Protein AF-A0A814ZRX1-F1 (afdb_monomer_lite)

Organism: NCBI:txid433720

Sequence (116 aa):
MNINVNNNISTTIYNPIDLAKKLFQQFNSFSSRNKYHTMNSLIKRQLLNFGRYEIEVLFPINHDIIPTIYACDICLKHFHGSSIAFQRHKSKCLCTQPPGKLVFSSDDLAIFQIGE

InterPro domains:
  IPR002717 Histone acetyltransferase domain, MYST-type [PS51726] (32-116)
  IPR016181 Acyl-CoA N-acyltransferase [SSF55729] (47-114)

Secondary structure (DSSP, 8-state):
---------------HHHHHHHHHHHHHHHHTT-------------EEEETTEEEE-SS-SSSS--SEEEE-TTT--EEES-HHHHHHHHTT----S-SSEEEEEETTEEEEE---

Radius of gyration: 21.57 Å; chains: 1; bounding box: 74×34×45 Å

Structure (mmCIF, N/CA/C/O backbone):
data_AF-A0A814ZRX1-F1
#
_entry.id   AF-A0A814ZRX1-F1
#
loop_
_atom_site.group_PDB
_atom_site.id
_atom_site.type_symbol
_atom_site.label_atom_id
_atom_site.label_alt_id
_atom_site.label_comp_id
_atom_site.label_asym_id
_atom_site.label_entity_id
_atom_site.label_seq_id
_atom_site.pdbx_PDB_ins_code
_atom_site.Cartn_x
_atom_site.Cartn_y
_atom_site.Cartn_z
_atom_site.occupancy
_atom_site.B_iso_or_equiv
_atom_site.auth_seq_id
_atom_site.auth_comp_id
_atom_site.auth_asym_id
_atom_site.auth_atom_id
_atom_site.pdbx_PDB_model_num
ATOM 1 N N . MET A 1 1 ? -58.736 6.101 -5.536 1.00 35.47 1 MET A N 1
ATOM 2 C CA . MET A 1 1 ? -57.973 5.005 -6.170 1.00 35.47 1 MET A CA 1
ATOM 3 C C . MET A 1 1 ? -56.730 4.782 -5.333 1.00 35.47 1 MET A C 1
ATOM 5 O O . MET A 1 1 ? -55.837 5.615 -5.365 1.00 35.47 1 MET A O 1
ATOM 9 N N . ASN A 1 2 ? -56.725 3.727 -4.518 1.00 30.23 2 ASN A N 1
ATOM 10 C CA . ASN A 1 2 ? -55.583 3.375 -3.677 1.00 30.23 2 ASN A CA 1
ATOM 11 C C . ASN A 1 2 ? -54.651 2.483 -4.489 1.00 30.23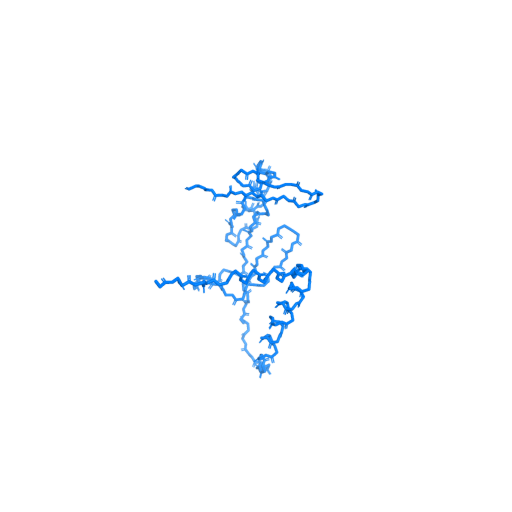 2 ASN A C 1
ATOM 13 O O . ASN A 1 2 ? -55.031 1.370 -4.850 1.00 30.23 2 ASN A O 1
ATOM 17 N N . ILE A 1 3 ? -53.454 2.978 -4.788 1.00 35.81 3 ILE A N 1
ATOM 18 C CA . ILE A 1 3 ? -52.399 2.174 -5.399 1.00 35.81 3 ILE A CA 1
ATOM 19 C C . ILE A 1 3 ? -51.576 1.587 -4.253 1.00 35.81 3 ILE A C 1
ATOM 21 O O . ILE A 1 3 ? -50.805 2.281 -3.597 1.00 35.81 3 ILE A O 1
ATOM 25 N N . ASN A 1 4 ? -51.811 0.305 -3.993 1.00 35.66 4 ASN A N 1
ATOM 26 C CA . ASN A 1 4 ? -51.006 -0.530 -3.117 1.00 35.66 4 ASN A CA 1
ATOM 27 C C . ASN A 1 4 ? -49.746 -0.960 -3.887 1.00 35.66 4 ASN A C 1
ATOM 29 O O . ASN A 1 4 ? -49.855 -1.734 -4.838 1.00 35.66 4 ASN A O 1
ATOM 33 N N . VAL A 1 5 ? -48.567 -0.462 -3.504 1.00 40.84 5 VAL A N 1
ATOM 34 C CA . VAL A 1 5 ? -47.285 -1.005 -3.978 1.00 40.84 5 VAL A CA 1
ATOM 35 C C . VAL A 1 5 ? -46.637 -1.738 -2.812 1.00 40.84 5 VAL A C 1
ATOM 37 O O . VAL A 1 5 ? -46.144 -1.137 -1.862 1.00 40.84 5 VAL A O 1
ATOM 40 N N . ASN A 1 6 ? -46.711 -3.063 -2.897 1.00 37.66 6 ASN A N 1
ATOM 41 C CA . ASN A 1 6 ? -46.208 -4.014 -1.921 1.00 37.66 6 ASN A CA 1
ATOM 42 C C . ASN A 1 6 ? -44.687 -3.898 -1.743 1.00 37.66 6 ASN A C 1
ATOM 44 O O . ASN A 1 6 ? -43.917 -4.006 -2.699 1.00 37.66 6 ASN A O 1
ATOM 48 N N . ASN A 1 7 ? -44.276 -3.777 -0.483 1.00 46.22 7 ASN A N 1
ATOM 49 C CA . ASN A 1 7 ? -42.915 -3.988 -0.011 1.00 46.22 7 ASN A CA 1
ATOM 50 C C . ASN A 1 7 ? -42.482 -5.440 -0.274 1.00 46.22 7 ASN A C 1
ATOM 52 O O . ASN A 1 7 ? -42.901 -6.339 0.448 1.00 46.22 7 ASN A O 1
ATOM 56 N N . ASN A 1 8 ? -41.600 -5.665 -1.249 1.00 35.44 8 ASN A N 1
ATOM 57 C CA . ASN A 1 8 ? -40.849 -6.918 -1.380 1.00 35.44 8 ASN A CA 1
ATOM 58 C C . ASN A 1 8 ? -39.362 -6.650 -1.133 1.00 35.44 8 ASN A C 1
ATOM 60 O O . ASN A 1 8 ? -38.545 -6.589 -2.051 1.00 35.44 8 ASN A O 1
ATOM 64 N N . ILE A 1 9 ? -39.021 -6.492 0.145 1.00 43.59 9 ILE A N 1
ATOM 65 C CA . ILE A 1 9 ? -37.645 -6.549 0.635 1.00 43.59 9 ILE A CA 1
ATOM 66 C C . ILE A 1 9 ? -37.186 -8.004 0.494 1.00 43.59 9 ILE A C 1
ATOM 68 O O . ILE A 1 9 ? -37.536 -8.858 1.302 1.00 43.59 9 ILE A O 1
ATOM 72 N N . SER A 1 10 ? -36.417 -8.298 -0.553 1.00 36.44 10 SER A N 1
ATOM 73 C CA . SER A 1 10 ? -35.684 -9.562 -0.670 1.00 36.44 10 SER A CA 1
ATOM 74 C C . SER A 1 10 ? -34.260 -9.338 -0.171 1.00 36.44 10 SER A C 1
ATOM 76 O O . SER A 1 10 ? -33.345 -9.091 -0.952 1.00 36.44 10 SER A O 1
ATOM 78 N N . THR A 1 11 ? -34.064 -9.379 1.147 1.00 38.81 11 THR A N 1
ATOM 79 C CA . THR A 1 11 ? -32.730 -9.445 1.758 1.00 38.81 11 THR A CA 1
ATOM 80 C C . THR A 1 11 ? -32.141 -10.827 1.498 1.00 38.81 11 THR A C 1
ATOM 82 O O . THR A 1 11 ? -32.238 -11.728 2.330 1.00 38.81 11 THR A O 1
ATOM 85 N N . THR A 1 12 ? -31.541 -11.031 0.328 1.00 47.06 12 THR A N 1
ATOM 86 C CA . THR A 1 12 ? -30.662 -12.182 0.117 1.00 47.06 12 THR A CA 1
ATOM 87 C C . THR A 1 12 ? -29.409 -11.975 0.959 1.00 47.06 12 THR A C 1
ATOM 89 O O . THR A 1 12 ? -28.522 -11.210 0.580 1.00 47.06 12 THR A O 1
ATOM 92 N N . ILE A 1 13 ? -29.360 -12.630 2.119 1.00 50.88 13 ILE A N 1
ATOM 93 C CA . ILE A 1 13 ? -28.171 -12.730 2.968 1.00 50.88 13 ILE A CA 1
ATOM 94 C C . ILE A 1 13 ? -27.159 -13.590 2.203 1.00 50.88 13 ILE A C 1
ATOM 96 O O . ILE A 1 13 ? -27.140 -14.813 2.319 1.00 50.88 13 ILE A O 1
ATOM 100 N N . TYR A 1 14 ? -26.366 -12.963 1.338 1.00 61.25 14 TYR A N 1
ATOM 101 C CA . TYR A 1 14 ? -25.246 -13.633 0.692 1.00 61.25 14 TYR A CA 1
ATOM 102 C C . TYR A 1 14 ? -24.091 -13.713 1.684 1.00 61.25 14 TYR A C 1
ATOM 104 O O . TYR A 1 14 ? -23.611 -12.689 2.166 1.00 61.25 14 TYR A O 1
ATOM 112 N N . ASN A 1 15 ? -23.629 -14.932 1.969 1.00 76.81 15 ASN A N 1
ATOM 113 C CA . ASN A 1 15 ? -22.380 -15.140 2.685 1.00 76.81 15 ASN A CA 1
ATOM 114 C C . ASN A 1 15 ? -21.239 -14.524 1.846 1.00 76.81 15 ASN A C 1
ATOM 116 O O . ASN A 1 15 ? -21.027 -14.953 0.704 1.00 76.81 15 ASN A O 1
ATOM 120 N N . PRO A 1 16 ? -20.510 -13.521 2.366 1.00 72.94 16 PRO A N 1
ATOM 121 C CA . PRO A 1 16 ? -19.501 -12.791 1.600 1.00 72.94 16 PRO A CA 1
ATOM 122 C C . PRO A 1 16 ? -18.376 -13.704 1.095 1.00 72.94 16 PRO A C 1
ATOM 124 O O . PRO A 1 16 ? -17.816 -13.452 0.029 1.00 72.94 16 PRO A O 1
ATOM 127 N N . ILE A 1 17 ? -18.101 -14.809 1.796 1.00 71.06 17 ILE A N 1
ATOM 128 C CA . ILE A 1 17 ? -17.114 -15.811 1.378 1.00 71.06 17 ILE A CA 1
ATOM 129 C C . ILE A 1 17 ? -17.582 -16.536 0.111 1.00 71.06 17 ILE A C 1
ATOM 131 O O . ILE A 1 17 ? -16.784 -16.787 -0.792 1.00 71.06 17 ILE A O 1
ATOM 135 N N . ASP A 1 18 ? -18.871 -16.852 0.009 1.00 73.19 18 ASP A N 1
ATOM 136 C CA . ASP A 1 18 ? -19.423 -17.588 -1.130 1.00 73.19 18 ASP A CA 1
ATOM 137 C C . ASP A 1 18 ? -19.567 -16.696 -2.364 1.00 73.19 18 ASP A C 1
ATOM 139 O O . ASP A 1 18 ? -19.290 -17.133 -3.484 1.00 73.19 18 ASP A O 1
ATOM 143 N N . LEU A 1 19 ? -19.895 -15.416 -2.164 1.00 77.88 19 LEU A N 1
ATOM 144 C CA . LEU A 1 19 ? -19.848 -14.425 -3.236 1.00 77.88 19 LEU A CA 1
ATOM 145 C C . LEU A 1 19 ? -18.410 -14.223 -3.734 1.00 77.88 19 LEU A C 1
ATOM 147 O O . LEU A 1 19 ? -18.179 -14.264 -4.941 1.00 77.88 19 LEU A O 1
ATOM 151 N N . ALA A 1 20 ? -17.438 -14.086 -2.827 1.00 69.94 20 ALA A N 1
ATOM 152 C CA . ALA A 1 20 ? -16.028 -13.956 -3.189 1.00 69.94 20 ALA A CA 1
ATOM 153 C C . ALA A 1 20 ? -15.520 -15.185 -3.960 1.00 69.94 20 ALA A C 1
ATOM 155 O O . ALA A 1 20 ? -14.886 -15.037 -5.005 1.00 69.94 20 ALA A O 1
ATOM 156 N N . LYS A 1 21 ? -15.864 -16.401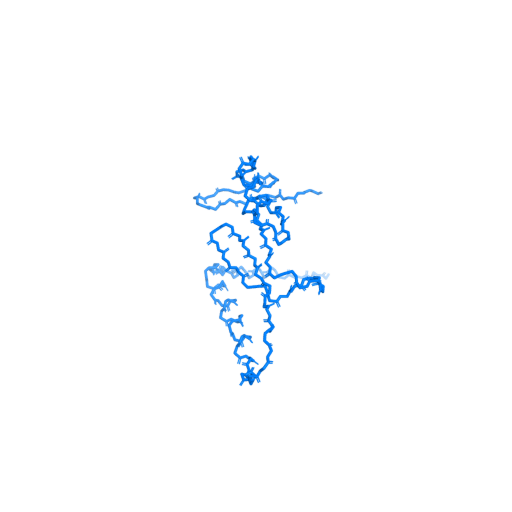 -3.514 1.00 71.69 21 LYS A N 1
ATOM 157 C CA . LYS A 1 21 ? -15.546 -17.647 -4.232 1.00 71.69 21 LYS A CA 1
ATOM 158 C C . LYS A 1 21 ? -16.166 -17.674 -5.628 1.00 71.69 21 LYS A C 1
ATOM 160 O O . LYS A 1 21 ? -15.485 -18.050 -6.580 1.00 71.69 21 LYS A O 1
ATOM 165 N N . LYS A 1 22 ? -17.425 -17.254 -5.770 1.00 77.19 22 LYS A N 1
ATOM 166 C CA . LYS A 1 2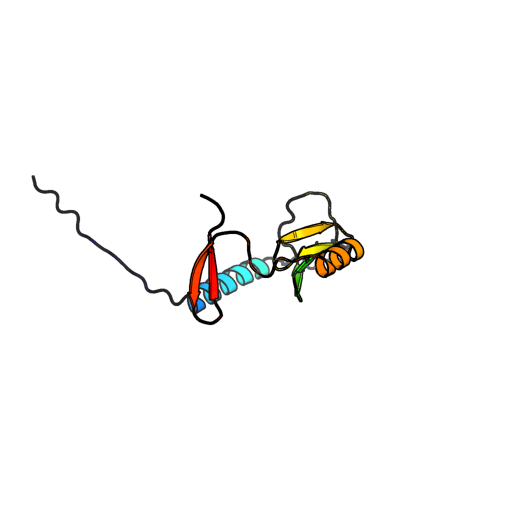2 ? -18.124 -17.218 -7.062 1.00 77.19 22 LYS A CA 1
ATOM 167 C C . LYS A 1 22 ? -17.495 -16.205 -8.019 1.00 77.19 22 LYS A C 1
ATOM 169 O O . LYS A 1 22 ? -17.250 -16.535 -9.176 1.00 77.19 22 LYS A O 1
ATOM 174 N N . LEU A 1 23 ? -17.175 -15.008 -7.528 1.00 75.25 23 LEU A N 1
ATOM 175 C CA . LEU A 1 23 ? -16.480 -13.976 -8.302 1.00 75.25 23 LEU A CA 1
ATOM 176 C C . LEU A 1 23 ? -15.078 -14.441 -8.721 1.00 75.25 23 LEU A C 1
ATOM 178 O O . LEU A 1 23 ? -14.690 -14.256 -9.872 1.00 75.25 23 LEU A O 1
ATOM 182 N N . PHE A 1 24 ? -14.351 -15.121 -7.831 1.00 72.94 24 PHE A N 1
ATOM 183 C CA . PHE A 1 24 ? -13.038 -15.694 -8.130 1.00 72.94 24 PHE A CA 1
ATOM 184 C C . PHE A 1 24 ? -13.110 -16.812 -9.185 1.00 72.94 24 PHE A C 1
ATOM 186 O O . PHE A 1 24 ? -12.317 -16.842 -10.126 1.00 72.94 24 PHE A O 1
ATOM 193 N N . GLN A 1 25 ? -14.095 -17.709 -9.088 1.00 70.69 25 GLN A N 1
ATOM 194 C CA . GLN A 1 25 ? -14.337 -18.748 -10.097 1.00 70.69 25 GLN A CA 1
ATOM 195 C C . GLN A 1 25 ? -14.714 -18.144 -11.456 1.00 70.69 25 GLN A C 1
ATOM 197 O O . GLN A 1 25 ? -14.216 -18.586 -12.493 1.00 70.69 25 GLN A O 1
ATOM 202 N N . GLN A 1 26 ? -15.540 -17.097 -11.454 1.00 67.50 26 GLN A N 1
ATOM 203 C CA . GLN A 1 26 ? -15.911 -16.373 -12.665 1.00 67.50 26 GLN A CA 1
ATOM 204 C C . GLN A 1 26 ? -14.693 -15.686 -13.302 1.00 67.50 26 GLN A C 1
ATOM 206 O O . GLN A 1 26 ? -14.514 -15.771 -14.517 1.00 67.50 26 GLN A O 1
ATOM 211 N N . PHE A 1 27 ? -13.805 -15.098 -12.500 1.00 57.50 27 PHE A N 1
ATOM 212 C CA . PHE A 1 27 ? -12.546 -14.527 -12.975 1.00 57.50 27 PHE A CA 1
ATOM 213 C C . PHE A 1 27 ? -11.626 -15.589 -13.615 1.00 57.50 27 PHE A C 1
ATOM 215 O O . PHE A 1 27 ? -11.137 -15.400 -14.729 1.00 57.50 27 PHE A O 1
ATOM 222 N N . ASN A 1 28 ? -11.475 -16.764 -12.993 1.00 57.22 28 ASN A N 1
ATOM 223 C CA . ASN A 1 28 ? -10.661 -17.857 -13.548 1.00 57.22 28 ASN A CA 1
ATOM 224 C C . ASN A 1 28 ? -11.230 -18.436 -14.853 1.00 57.22 28 ASN A C 1
ATOM 226 O O . ASN A 1 28 ? -10.465 -18.825 -15.736 1.00 57.22 28 ASN A O 1
ATOM 230 N N . SER A 1 29 ? -12.557 -18.431 -15.023 1.00 53.31 29 SER A N 1
ATOM 231 C CA . SER A 1 29 ? -13.193 -18.815 -16.292 1.00 53.31 29 SER A CA 1
ATOM 232 C C . SER A 1 29 ? -12.895 -17.835 -17.442 1.00 53.31 29 SER A C 1
ATOM 234 O O . SER A 1 29 ? -12.944 -18.220 -18.612 1.00 53.31 29 SER A O 1
ATOM 236 N N . PHE A 1 30 ? -12.512 -16.590 -17.127 1.00 50.06 30 PHE A N 1
ATOM 237 C CA . PHE A 1 30 ? -12.011 -15.620 -18.103 1.00 50.06 30 PHE A CA 1
ATOM 238 C C . PHE A 1 30 ? -10.563 -15.937 -18.517 1.00 50.06 30 PHE A C 1
ATOM 240 O O . PHE A 1 30 ? -10.236 -15.896 -19.704 1.00 50.06 30 PHE A O 1
ATOM 247 N N . SER A 1 31 ? -9.723 -16.366 -17.567 1.00 51.22 31 SER A N 1
ATOM 248 C CA . SER A 1 31 ? -8.346 -16.816 -17.836 1.00 51.22 31 SER A CA 1
ATOM 249 C C . SER A 1 31 ? -8.270 -18.080 -18.703 1.00 51.22 31 SER A C 1
ATOM 251 O O . SER A 1 31 ? -7.300 -18.263 -19.440 1.00 51.22 31 SER A O 1
ATOM 253 N N . SER A 1 32 ? -9.305 -18.929 -18.707 1.00 46.16 32 SER A N 1
ATOM 254 C CA . SER A 1 32 ? -9.371 -20.126 -19.566 1.00 46.16 32 SER A CA 1
ATOM 255 C C . SER A 1 32 ? -9.564 -19.833 -21.065 1.00 46.16 32 SER A C 1
ATOM 257 O O . SER A 1 32 ? -9.601 -20.768 -21.868 1.00 46.16 32 SER A O 1
ATOM 259 N N . ARG A 1 33 ? -9.662 -18.557 -21.475 1.00 46.00 33 ARG A N 1
ATOM 260 C CA . ARG A 1 33 ? -9.740 -18.147 -22.888 1.00 46.00 33 ARG A CA 1
ATOM 261 C C . ARG A 1 33 ? -8.396 -17.751 -23.518 1.00 46.00 33 ARG A C 1
ATOM 263 O O . ARG A 1 33 ? -8.382 -17.345 -24.675 1.00 46.00 33 ARG A O 1
ATOM 270 N N . ASN A 1 34 ? -7.267 -17.943 -22.833 1.00 46.84 34 ASN A N 1
ATOM 271 C CA . ASN A 1 34 ? -5.935 -17.753 -23.423 1.00 46.84 34 ASN A CA 1
ATOM 272 C C . ASN A 1 34 ? -5.403 -19.049 -24.063 1.00 46.84 34 ASN A C 1
ATOM 274 O O . ASN A 1 34 ? -4.475 -19.681 -23.566 1.00 46.84 34 ASN A O 1
ATOM 278 N N . LYS A 1 35 ? -5.990 -19.445 -25.201 1.00 43.28 35 LYS A N 1
ATOM 279 C CA . LYS A 1 35 ? -5.501 -20.542 -26.066 1.00 43.28 35 LYS A CA 1
ATOM 280 C C . LYS A 1 35 ? -4.457 -20.074 -27.099 1.00 43.28 35 LYS A C 1
ATOM 282 O O . LYS A 1 35 ? -4.478 -20.523 -28.239 1.00 43.28 35 LYS A O 1
ATOM 287 N N . TYR A 1 36 ? -3.528 -19.201 -26.711 1.00 43.47 36 TYR A N 1
ATOM 288 C CA . TYR A 1 36 ? -2.415 -18.784 -27.577 1.00 43.47 36 TYR A CA 1
ATOM 289 C C . TYR A 1 36 ? -1.083 -18.956 -26.854 1.00 43.47 36 TYR A C 1
ATOM 291 O O . TYR A 1 36 ? -0.423 -18.002 -26.458 1.00 43.47 36 TYR A O 1
ATOM 299 N N . HIS A 1 37 ? -0.702 -20.218 -26.673 1.00 50.94 37 HIS A N 1
ATOM 300 C CA . HIS A 1 37 ? 0.682 -20.597 -26.431 1.00 50.94 37 HIS A CA 1
ATOM 301 C C . HIS A 1 37 ? 1.316 -20.887 -27.800 1.00 50.94 37 HIS A C 1
ATOM 303 O O . HIS A 1 37 ? 1.333 -22.026 -28.258 1.00 50.94 37 HIS A O 1
ATOM 309 N N . THR A 1 38 ? 1.816 -19.849 -28.472 1.00 38.59 38 THR A N 1
ATOM 310 C CA . THR A 1 38 ? 2.709 -20.006 -29.629 1.00 38.59 38 THR A CA 1
ATOM 311 C C . THR A 1 38 ? 3.882 -19.052 -29.444 1.00 38.59 38 THR A C 1
ATOM 313 O O . THR A 1 38 ? 3.707 -17.852 -29.261 1.00 38.59 38 THR A O 1
ATOM 316 N N . MET A 1 39 ? 5.078 -19.626 -29.382 1.00 55.91 39 MET A N 1
ATOM 317 C CA . MET A 1 39 ? 6.338 -18.978 -29.022 1.00 55.91 39 MET A CA 1
ATOM 318 C C . MET A 1 39 ? 6.702 -17.836 -29.984 1.00 55.91 39 MET A C 1
ATOM 320 O O . MET A 1 39 ? 6.869 -18.099 -31.171 1.00 55.91 39 MET A O 1
ATOM 324 N N . ASN A 1 40 ? 6.854 -16.605 -29.473 1.00 41.06 40 ASN A N 1
ATOM 325 C CA . ASN A 1 40 ? 7.984 -15.685 -29.718 1.00 41.06 40 ASN A CA 1
ATOM 326 C C . ASN A 1 40 ? 7.695 -14.272 -29.163 1.00 41.06 40 ASN A C 1
ATOM 328 O O . ASN A 1 40 ? 6.662 -13.685 -29.458 1.00 41.06 40 ASN A O 1
ATOM 332 N N . SER A 1 41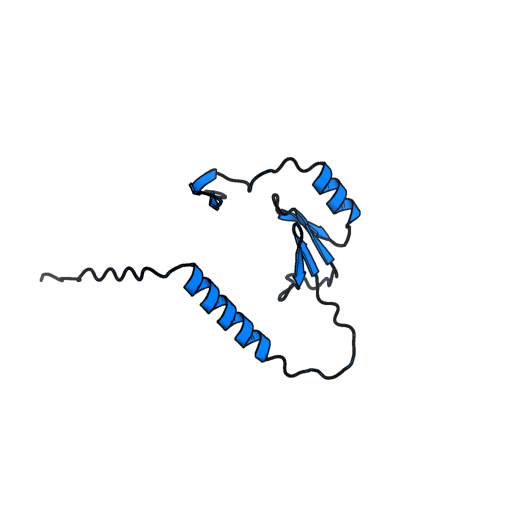 ? 8.676 -13.721 -28.431 1.00 48.12 41 SER A N 1
ATOM 333 C CA . SER A 1 41 ? 8.757 -12.361 -27.856 1.00 48.12 41 SER A CA 1
ATOM 334 C C . SER A 1 41 ? 8.078 -12.126 -26.495 1.00 48.12 41 SER A C 1
ATOM 336 O O . SER A 1 41 ? 6.923 -11.740 -26.409 1.00 48.12 41 SER A O 1
ATOM 338 N N . LEU A 1 42 ? 8.829 -12.356 -25.411 1.00 54.72 42 LEU A N 1
ATOM 339 C CA . LEU A 1 42 ? 9.126 -11.403 -24.320 1.00 54.72 42 LEU A CA 1
ATOM 340 C C . LEU A 1 42 ? 8.118 -10.266 -23.998 1.00 54.72 42 LEU A C 1
ATOM 342 O O . LEU A 1 42 ? 8.552 -9.152 -23.699 1.00 54.72 42 LEU A O 1
ATOM 346 N N . ILE A 1 43 ? 6.798 -10.484 -23.990 1.00 55.75 43 ILE A N 1
ATOM 347 C CA . ILE A 1 43 ? 5.872 -9.488 -23.424 1.00 55.75 43 ILE A CA 1
ATOM 348 C C . ILE A 1 43 ? 6.069 -9.509 -21.909 1.00 55.75 43 ILE A C 1
ATOM 350 O O . ILE A 1 43 ? 5.472 -10.307 -21.184 1.00 55.75 43 ILE A O 1
ATOM 354 N N . LYS A 1 44 ? 6.975 -8.655 -21.433 1.00 65.88 44 LYS A N 1
ATOM 355 C CA . LYS A 1 44 ? 7.233 -8.454 -20.013 1.00 65.88 44 LYS A CA 1
ATOM 356 C C . LYS A 1 44 ? 5.975 -7.850 -19.400 1.00 65.88 44 LYS A C 1
ATOM 358 O O . LYS A 1 44 ? 5.714 -6.659 -19.557 1.00 65.88 44 LYS A O 1
ATOM 363 N N . ARG A 1 45 ? 5.174 -8.693 -18.747 1.00 78.19 45 ARG A N 1
ATOM 364 C CA . ARG A 1 45 ? 3.990 -8.251 -18.009 1.00 78.19 45 ARG A CA 1
ATOM 365 C C . ARG A 1 45 ? 4.431 -7.311 -16.892 1.00 78.19 45 ARG A C 1
ATOM 367 O O . ARG A 1 45 ? 5.467 -7.537 -16.264 1.00 78.19 45 ARG A O 1
ATOM 374 N N . GLN A 1 46 ? 3.665 -6.248 -16.678 1.00 86.88 46 GLN A N 1
ATOM 375 C CA . GLN A 1 46 ? 3.932 -5.308 -15.600 1.00 86.88 46 GLN A CA 1
ATOM 376 C C . GLN A 1 46 ? 3.616 -5.973 -14.258 1.00 86.88 46 GLN A C 1
ATOM 378 O O . GLN A 1 46 ? 2.559 -6.582 -14.089 1.00 86.88 46 GLN A O 1
ATOM 383 N N . LEU A 1 47 ? 4.539 -5.848 -13.309 1.00 90.19 47 LEU A N 1
ATOM 384 C CA . LEU A 1 47 ? 4.400 -6.369 -11.954 1.00 90.19 47 LEU A CA 1
ATOM 385 C C . LEU A 1 47 ? 4.184 -5.221 -10.966 1.00 90.19 47 LEU A C 1
ATOM 387 O O . LEU A 1 47 ? 4.799 -4.160 -11.086 1.00 90.19 47 LEU A O 1
ATOM 391 N N . LEU A 1 48 ? 3.341 -5.446 -9.966 1.00 92.75 48 LEU A N 1
ATOM 392 C CA . LEU A 1 48 ? 3.130 -4.568 -8.825 1.00 92.75 48 LEU A CA 1
ATOM 393 C C . LEU A 1 48 ? 3.670 -5.246 -7.565 1.00 92.75 48 LEU A C 1
ATOM 395 O O . LEU A 1 48 ? 3.157 -6.276 -7.135 1.00 92.75 48 LEU A O 1
ATOM 399 N N . ASN A 1 49 ? 4.677 -4.645 -6.944 1.00 94.88 49 ASN A N 1
ATOM 400 C CA . ASN A 1 49 ? 5.138 -5.031 -5.620 1.00 94.88 49 ASN A CA 1
ATOM 401 C C . ASN A 1 49 ? 4.310 -4.288 -4.561 1.00 94.88 49 ASN A C 1
ATOM 403 O O . ASN A 1 49 ? 4.358 -3.055 -4.491 1.00 94.88 49 ASN A O 1
ATOM 407 N N . PHE A 1 50 ? 3.549 -5.034 -3.758 1.00 95.19 50 PHE A N 1
ATOM 408 C CA . PHE A 1 50 ? 2.629 -4.502 -2.753 1.00 95.19 50 PHE A CA 1
ATOM 409 C C . PHE A 1 50 ? 2.716 -5.314 -1.457 1.00 95.19 50 PHE A C 1
ATOM 411 O O . PHE A 1 50 ? 2.372 -6.498 -1.410 1.00 95.19 50 PHE A O 1
ATOM 418 N N . GLY A 1 51 ? 3.202 -4.683 -0.387 1.00 92.62 51 GLY A N 1
ATOM 419 C CA . GLY A 1 51 ? 3.452 -5.363 0.885 1.00 92.62 51 GLY A CA 1
ATOM 420 C C . GLY A 1 51 ? 4.472 -6.494 0.728 1.00 92.62 51 GLY A C 1
ATOM 421 O O . GLY A 1 51 ? 5.643 -6.234 0.439 1.00 92.62 51 GLY A O 1
ATOM 422 N N . ARG A 1 52 ? 4.018 -7.739 0.926 1.00 93.38 52 ARG A N 1
ATOM 423 C CA . ARG A 1 52 ? 4.796 -8.981 0.737 1.00 93.38 52 ARG A CA 1
ATOM 424 C C . ARG A 1 52 ? 4.537 -9.683 -0.600 1.00 93.38 52 ARG A C 1
ATOM 426 O O . ARG A 1 52 ? 5.060 -10.771 -0.820 1.00 93.38 52 ARG A O 1
ATOM 433 N N . TYR A 1 53 ? 3.689 -9.109 -1.446 1.00 95.62 53 TYR A N 1
ATOM 434 C CA . TYR A 1 53 ? 3.204 -9.746 -2.661 1.00 95.62 53 TYR A CA 1
ATOM 435 C C . TYR A 1 53 ? 3.791 -9.094 -3.907 1.00 95.62 53 TYR A C 1
ATOM 437 O O . TYR A 1 53 ? 4.020 -7.884 -3.955 1.00 95.62 53 TYR A O 1
ATOM 445 N N . GLU A 1 54 ? 3.980 -9.914 -4.932 1.00 93.12 54 GLU A N 1
ATOM 446 C CA . GLU A 1 54 ? 4.213 -9.485 -6.302 1.00 93.12 54 GLU A CA 1
ATOM 447 C C . GLU A 1 54 ? 2.993 -9.894 -7.129 1.00 93.12 54 GLU A C 1
ATOM 449 O O . GLU A 1 54 ? 2.593 -11.058 -7.128 1.00 93.12 54 GLU A O 1
ATOM 454 N N . ILE A 1 55 ? 2.350 -8.914 -7.757 1.00 92.56 55 ILE A N 1
ATOM 455 C CA . ILE A 1 55 ? 1.046 -9.060 -8.400 1.00 92.56 55 ILE A CA 1
ATOM 456 C C . ILE A 1 55 ? 1.201 -8.735 -9.881 1.00 92.56 55 ILE A C 1
ATOM 458 O O . ILE A 1 55 ? 1.710 -7.677 -10.242 1.00 92.56 55 ILE A O 1
ATOM 462 N N . GLU A 1 56 ? 0.740 -9.628 -10.749 1.00 91.00 56 GLU A N 1
ATOM 463 C CA . GLU A 1 56 ? 0.684 -9.368 -12.184 1.00 91.00 56 GLU A CA 1
ATOM 464 C C . GLU A 1 56 ? -0.444 -8.379 -12.515 1.00 91.00 56 GLU A C 1
ATOM 466 O O . GLU A 1 56 ? -1.601 -8.586 -12.140 1.00 91.00 56 GLU A O 1
ATOM 471 N N . VAL A 1 57 ? -0.118 -7.304 -13.236 1.00 87.06 57 VAL A N 1
ATOM 472 C CA . VAL A 1 57 ? -1.094 -6.298 -13.667 1.00 87.06 57 VAL A CA 1
ATOM 473 C C . VAL A 1 57 ? -1.743 -6.736 -14.978 1.00 87.06 57 VAL A C 1
ATOM 475 O O . VAL A 1 57 ? -1.089 -6.816 -16.015 1.00 87.06 57 VAL A O 1
ATOM 478 N N . LEU A 1 58 ? -3.053 -6.974 -14.932 1.00 85.06 58 LEU A N 1
ATOM 479 C CA . LEU A 1 58 ? -3.843 -7.416 -16.088 1.00 85.06 58 LEU A CA 1
ATOM 480 C C . LEU A 1 58 ? -4.118 -6.283 -17.085 1.00 85.06 58 LEU A C 1
ATOM 482 O O . LEU A 1 58 ? -4.121 -6.506 -18.291 1.00 85.06 58 LEU A O 1
ATOM 486 N N . PHE A 1 59 ? -4.358 -5.073 -16.570 1.00 81.94 59 PHE A N 1
ATOM 487 C CA . PHE A 1 59 ? -4.769 -3.904 -17.348 1.00 81.94 59 PHE A CA 1
ATOM 488 C C . PHE A 1 59 ? -3.947 -2.674 -16.931 1.00 81.94 59 PHE A C 1
ATOM 490 O O . PHE A 1 59 ? -4.392 -1.894 -16.087 1.00 81.94 59 PHE A O 1
ATOM 497 N N . PRO A 1 60 ? -2.719 -2.510 -17.454 1.00 78.12 60 PRO A N 1
ATOM 498 C CA . PRO A 1 60 ? -1.918 -1.320 -17.186 1.00 78.12 60 PRO A CA 1
ATOM 499 C C . PRO A 1 60 ? -2.606 -0.071 -17.762 1.00 78.12 60 PRO A C 1
ATOM 501 O O . PRO A 1 60 ? -3.051 -0.076 -18.906 1.00 78.12 60 PRO A O 1
ATOM 504 N N . ILE A 1 61 ? -2.703 0.998 -16.962 1.00 70.62 61 ILE A N 1
ATOM 505 C CA . ILE A 1 61 ? -3.427 2.234 -17.330 1.00 70.62 61 ILE A CA 1
ATOM 506 C C . ILE A 1 61 ? -2.656 3.072 -18.364 1.00 70.62 61 ILE A C 1
ATOM 508 O O . ILE A 1 61 ? -3.267 3.695 -19.224 1.00 70.62 61 ILE A O 1
ATOM 512 N N . ASN A 1 62 ? -1.321 3.078 -18.300 1.00 67.06 62 ASN A N 1
ATOM 513 C CA . ASN A 1 62 ? -0.465 3.873 -19.184 1.00 67.06 62 ASN A CA 1
ATOM 514 C C . ASN A 1 62 ? 0.297 2.974 -20.169 1.00 67.06 62 ASN A C 1
ATOM 516 O O . ASN A 1 62 ? 0.675 1.852 -19.831 1.00 67.06 62 ASN A O 1
ATOM 520 N N . HIS A 1 63 ? 0.562 3.495 -21.371 1.00 57.66 63 HIS A N 1
ATOM 521 C CA . HIS A 1 63 ? 1.299 2.794 -22.433 1.00 57.66 63 HIS A CA 1
ATOM 522 C C . HIS A 1 63 ? 2.804 2.649 -22.153 1.00 57.66 63 HIS A C 1
ATOM 524 O O . HIS A 1 63 ? 3.481 1.870 -22.821 1.00 57.66 63 HIS A O 1
ATOM 530 N N . ASP A 1 64 ? 3.325 3.363 -21.153 1.00 62.22 64 ASP A N 1
ATOM 531 C CA . ASP A 1 64 ? 4.697 3.203 -20.687 1.00 62.22 64 ASP A CA 1
ATOM 532 C C . ASP A 1 64 ? 4.806 1.892 -19.905 1.00 62.22 64 ASP A C 1
ATOM 534 O O . ASP A 1 64 ? 4.426 1.803 -18.732 1.00 62.22 64 ASP A O 1
ATOM 538 N N . ILE A 1 65 ? 5.321 0.852 -20.566 1.00 66.81 65 ILE A N 1
ATOM 539 C CA . ILE A 1 65 ? 5.525 -0.482 -19.988 1.00 66.81 65 ILE A CA 1
ATOM 540 C C . ILE A 1 65 ? 6.702 -0.420 -19.006 1.00 66.81 65 ILE A C 1
ATOM 542 O O . ILE A 1 65 ? 7.799 -0.920 -19.252 1.00 66.81 65 ILE A O 1
ATOM 546 N N . ILE A 1 66 ? 6.487 0.233 -17.867 1.00 73.25 66 ILE A N 1
ATOM 547 C CA . ILE A 1 66 ? 7.393 0.171 -16.728 1.00 73.25 66 ILE A CA 1
ATOM 548 C C . ILE A 1 66 ? 7.258 -1.241 -16.168 1.00 73.25 66 ILE A C 1
ATOM 550 O O . ILE A 1 66 ? 6.170 -1.601 -15.718 1.00 73.25 66 ILE A O 1
ATOM 554 N N . PRO A 1 67 ? 8.320 -2.058 -16.168 1.00 80.25 67 PRO A N 1
ATOM 555 C CA . PRO A 1 67 ? 8.147 -3.475 -15.886 1.00 80.25 67 PRO A CA 1
ATOM 556 C C . PRO A 1 67 ? 7.709 -3.786 -14.458 1.00 80.25 67 PRO A C 1
ATOM 558 O O . PRO A 1 67 ? 7.069 -4.805 -14.221 1.00 80.25 67 PRO A O 1
ATOM 561 N N . THR A 1 68 ? 8.071 -2.922 -13.508 1.00 87.94 68 THR A N 1
ATOM 562 C CA . THR A 1 68 ? 7.759 -3.112 -12.093 1.00 87.94 68 THR A CA 1
ATOM 563 C C . THR A 1 68 ? 7.400 -1.782 -11.447 1.00 87.94 68 THR A C 1
ATOM 565 O O . THR A 1 68 ? 8.166 -0.813 -11.507 1.00 87.94 68 THR A O 1
ATOM 568 N N . ILE A 1 69 ? 6.239 -1.752 -10.807 1.00 92.56 69 ILE A N 1
ATOM 569 C CA . ILE A 1 69 ? 5.766 -0.667 -9.955 1.00 92.56 69 ILE A CA 1
ATOM 570 C C . ILE A 1 69 ? 5.860 -1.154 -8.512 1.00 92.56 69 ILE A C 1
ATOM 572 O O . ILE A 1 69 ? 5.516 -2.291 -8.211 1.00 92.56 69 ILE A O 1
ATOM 576 N N . TYR A 1 70 ? 6.319 -0.295 -7.613 1.00 95.19 70 TYR A N 1
ATOM 577 C CA . TYR A 1 70 ? 6.296 -0.554 -6.178 1.00 95.19 70 TYR A CA 1
ATOM 578 C C . TYR A 1 70 ? 5.260 0.355 -5.539 1.00 95.19 70 TYR A C 1
ATOM 580 O O . TYR A 1 70 ? 5.247 1.546 -5.842 1.00 95.19 70 TYR A O 1
ATOM 588 N N . ALA A 1 71 ? 4.426 -0.165 -4.648 1.00 96.06 71 ALA A N 1
ATOM 589 C CA . ALA A 1 71 ? 3.467 0.637 -3.901 1.00 96.06 71 ALA A CA 1
ATOM 590 C C . ALA A 1 71 ? 3.527 0.312 -2.408 1.00 96.06 71 ALA A C 1
ATOM 592 O O . ALA A 1 71 ? 3.705 -0.838 -1.999 1.00 96.06 71 ALA A O 1
ATOM 593 N N . CYS A 1 72 ? 3.411 1.352 -1.581 1.00 96.69 72 CYS A N 1
ATOM 594 C CA . CYS A 1 72 ? 3.270 1.179 -0.139 1.00 96.69 72 CYS A CA 1
ATOM 595 C C . CYS A 1 72 ? 1.917 0.534 0.163 1.00 96.69 72 CYS A C 1
ATOM 597 O O . CYS A 1 72 ? 0.894 0.985 -0.341 1.00 96.69 72 CYS A O 1
ATOM 599 N N . ASP A 1 73 ? 1.923 -0.489 1.009 1.00 94.75 73 ASP A N 1
ATOM 600 C CA . ASP A 1 73 ? 0.747 -1.251 1.428 1.00 94.75 73 ASP A CA 1
ATOM 601 C C . ASP A 1 73 ? -0.218 -0.478 2.329 1.00 94.75 73 ASP A C 1
ATOM 603 O O . ASP A 1 73 ? -1.354 -0.906 2.511 1.00 94.75 73 ASP A O 1
ATOM 607 N N . ILE A 1 74 ? 0.210 0.676 2.847 1.00 92.88 74 ILE A N 1
ATOM 608 C CA . ILE A 1 74 ? -0.598 1.504 3.743 1.00 92.88 74 ILE A CA 1
ATOM 609 C C . ILE A 1 74 ? -0.987 2.820 3.070 1.00 92.88 74 ILE A C 1
ATOM 611 O O . ILE A 1 74 ? -2.167 3.116 2.915 1.00 92.88 74 ILE A O 1
ATOM 615 N N . CYS A 1 75 ? -0.010 3.621 2.631 1.00 94.81 75 CYS A N 1
ATOM 616 C CA . CYS A 1 75 ? -0.302 4.941 2.061 1.00 94.81 75 CYS A CA 1
ATOM 617 C C . CYS A 1 75 ? -0.575 4.930 0.547 1.00 94.81 75 CYS A C 1
ATOM 619 O O . CYS A 1 75 ? -0.852 5.983 -0.023 1.00 94.81 75 CYS A O 1
ATOM 621 N N . LEU A 1 76 ? -0.436 3.774 -0.115 1.00 94.25 76 LEU A N 1
ATOM 622 C CA . LEU A 1 76 ? -0.631 3.575 -1.560 1.00 94.25 76 LEU A CA 1
ATOM 623 C C . LEU A 1 76 ? 0.257 4.434 -2.480 1.00 94.25 76 LEU A C 1
ATOM 625 O O . LEU A 1 76 ? 0.097 4.401 -3.700 1.00 94.25 76 LEU A O 1
ATOM 629 N N . LYS A 1 77 ? 1.246 5.162 -1.940 1.00 94.94 77 LYS A N 1
ATOM 630 C CA . LYS A 1 77 ? 2.220 5.897 -2.754 1.00 94.94 77 LYS A CA 1
ATOM 631 C C . LYS A 1 77 ? 2.998 4.926 -3.643 1.00 94.94 77 LYS A C 1
ATOM 633 O O . LYS A 1 77 ? 3.589 3.968 -3.138 1.00 94.94 77 LYS A O 1
ATOM 638 N N . HIS A 1 78 ? 3.023 5.207 -4.944 1.00 94.00 78 HIS A N 1
ATOM 639 C CA . HIS A 1 78 ? 3.667 4.368 -5.949 1.00 94.00 78 HIS A CA 1
ATOM 640 C C . HIS A 1 78 ? 5.019 4.925 -6.418 1.00 94.00 78 HIS A C 1
ATOM 642 O O . HIS A 1 78 ? 5.281 6.129 -6.390 1.00 94.00 78 HIS A O 1
ATOM 648 N N . PHE A 1 79 ? 5.882 4.019 -6.871 1.00 93.75 79 PHE A N 1
ATOM 649 C CA . PHE A 1 79 ? 7.226 4.285 -7.368 1.00 93.75 79 PHE A CA 1
ATOM 650 C C . PHE A 1 79 ? 7.457 3.458 -8.630 1.00 93.75 79 PHE A C 1
ATOM 652 O O . PHE A 1 79 ? 7.319 2.235 -8.630 1.00 93.75 79 PHE A O 1
ATOM 659 N N . HIS A 1 80 ? 7.837 4.128 -9.710 1.00 90.69 80 HIS A N 1
ATOM 660 C CA . HIS A 1 80 ? 8.058 3.500 -11.006 1.00 90.69 80 HIS A CA 1
ATOM 661 C C . HIS A 1 80 ? 9.519 3.062 -11.139 1.00 90.69 80 HIS A C 1
ATOM 663 O O . HIS A 1 80 ? 10.418 3.899 -11.103 1.00 90.69 80 HIS A O 1
AT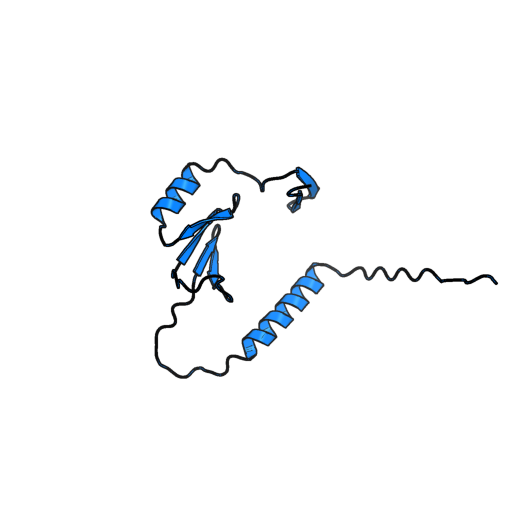OM 669 N N . GLY A 1 81 ? 9.774 1.753 -11.242 1.00 83.00 81 GLY A N 1
ATOM 670 C CA . GLY A 1 81 ? 11.100 1.192 -11.542 1.00 83.00 81 GLY A CA 1
ATOM 671 C C . GLY A 1 81 ? 12.204 1.387 -10.488 1.00 83.00 81 GLY A C 1
ATOM 672 O O . GLY A 1 81 ? 13.289 0.839 -10.656 1.00 83.00 81 GLY A O 1
ATOM 673 N N . SER A 1 82 ? 11.963 2.121 -9.395 1.00 91.12 82 SER A N 1
ATOM 674 C CA . SER A 1 82 ? 12.974 2.416 -8.369 1.0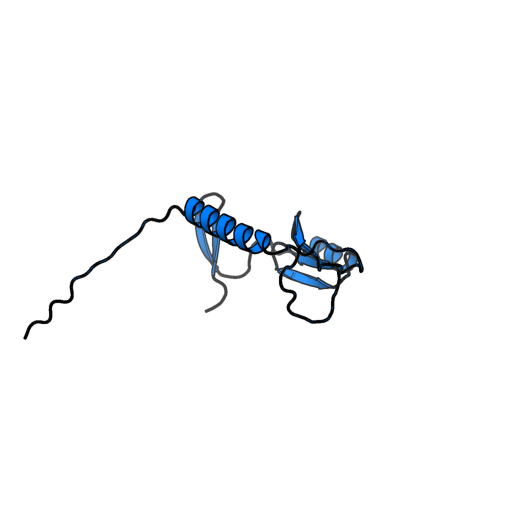0 91.12 82 SER A CA 1
ATOM 675 C C . SER A 1 82 ? 12.673 1.729 -7.037 1.00 91.12 82 SER A C 1
ATOM 677 O O . SER A 1 82 ? 11.958 2.263 -6.184 1.00 91.12 82 SER A O 1
ATOM 679 N N . SER A 1 83 ? 13.291 0.564 -6.823 1.00 93.19 83 SER A N 1
ATOM 680 C CA . SER A 1 83 ? 13.246 -0.135 -5.533 1.00 93.19 83 SER A CA 1
ATOM 681 C C . SER A 1 83 ? 13.877 0.701 -4.413 1.00 93.19 83 SER A C 1
ATOM 683 O O . SER A 1 83 ? 13.347 0.752 -3.309 1.00 93.19 83 SER A O 1
ATOM 685 N N . ILE A 1 84 ? 14.961 1.432 -4.694 1.00 96.19 84 ILE A N 1
ATOM 686 C CA . ILE A 1 84 ? 15.658 2.278 -3.710 1.00 96.19 84 ILE A CA 1
ATOM 687 C C . ILE A 1 84 ? 14.749 3.404 -3.203 1.00 96.19 84 ILE A C 1
ATOM 689 O O . ILE A 1 84 ? 14.691 3.654 -1.997 1.00 96.19 84 ILE A O 1
ATOM 693 N N . ALA A 1 85 ? 14.028 4.088 -4.099 1.00 96.38 85 ALA A N 1
ATOM 694 C CA . ALA A 1 85 ? 13.091 5.139 -3.703 1.00 96.38 85 ALA A CA 1
ATOM 695 C C . ALA A 1 85 ? 11.950 4.575 -2.844 1.00 96.38 85 ALA A C 1
ATOM 697 O O . ALA A 1 85 ? 11.598 5.170 -1.824 1.00 96.38 85 ALA A O 1
ATOM 698 N N . PHE A 1 86 ? 11.440 3.396 -3.208 1.00 96.94 86 PHE A N 1
ATOM 699 C CA . PHE A 1 86 ? 10.430 2.692 -2.428 1.00 96.94 86 PHE A CA 1
ATOM 700 C C . PHE A 1 86 ? 10.926 2.297 -1.030 1.00 96.94 86 PHE A C 1
ATOM 702 O O . PHE A 1 86 ? 10.237 2.554 -0.046 1.00 96.94 86 PHE A O 1
ATOM 709 N N . GLN A 1 87 ? 12.140 1.750 -0.907 1.00 96.19 87 GLN A N 1
ATOM 710 C CA . GLN A 1 87 ? 12.714 1.392 0.397 1.00 96.19 87 GLN A CA 1
ATOM 711 C C . GLN A 1 87 ? 12.918 2.621 1.293 1.00 96.19 87 GLN A C 1
ATOM 713 O O . GLN A 1 87 ? 12.592 2.591 2.478 1.00 96.19 87 GLN A O 1
ATOM 718 N N . ARG A 1 88 ? 13.379 3.744 0.723 1.00 97.38 88 ARG A N 1
ATOM 719 C CA . ARG A 1 88 ? 13.482 5.025 1.449 1.00 97.38 88 ARG A CA 1
ATOM 720 C C . ARG A 1 88 ? 12.130 5.560 1.902 1.00 97.38 88 ARG A C 1
ATOM 722 O O . ARG A 1 88 ? 12.053 6.245 2.916 1.00 97.38 88 ARG A O 1
ATOM 729 N N . HIS A 1 89 ? 11.080 5.306 1.129 1.00 97.31 89 HIS A N 1
ATOM 730 C CA . HIS A 1 89 ? 9.734 5.648 1.544 1.00 97.31 89 HIS A CA 1
ATOM 731 C C . HIS A 1 89 ? 9.269 4.744 2.683 1.00 97.31 89 HIS A C 1
ATOM 733 O O . HIS A 1 89 ? 8.836 5.274 3.699 1.00 97.31 89 HIS A O 1
ATOM 739 N N . LYS A 1 90 ? 9.434 3.419 2.568 1.00 95.38 90 LYS A N 1
ATOM 740 C CA . LYS A 1 90 ? 9.096 2.469 3.638 1.00 95.38 90 LYS A CA 1
ATOM 741 C C . LYS A 1 90 ? 9.776 2.817 4.965 1.00 95.38 90 LYS A C 1
ATOM 743 O O . LYS A 1 90 ? 9.120 2.764 5.994 1.00 95.38 90 LYS A O 1
ATOM 748 N N . SER A 1 91 ? 11.039 3.250 4.949 1.00 96.50 91 SER A N 1
ATOM 749 C CA . SER A 1 91 ? 11.752 3.620 6.183 1.00 96.50 91 SER A CA 1
ATOM 750 C C . SER A 1 91 ? 11.300 4.936 6.827 1.00 96.50 91 SER A C 1
ATOM 752 O O . SER A 1 91 ? 11.639 5.189 7.979 1.00 96.50 91 SER A O 1
ATOM 754 N N . LYS A 1 92 ? 10.566 5.787 6.102 1.00 97.31 92 LYS A N 1
ATOM 755 C CA . LYS A 1 92 ? 10.107 7.105 6.578 1.00 97.31 92 LYS A CA 1
ATOM 756 C C . LYS A 1 92 ? 8.588 7.231 6.651 1.00 97.31 92 LYS A C 1
ATOM 758 O O . LYS A 1 92 ? 8.089 8.241 7.138 1.00 97.31 92 LYS A O 1
ATOM 763 N N . CYS A 1 93 ? 7.849 6.275 6.096 1.00 96.88 93 CYS A N 1
ATOM 764 C CA . CYS A 1 93 ? 6.399 6.315 6.064 1.00 96.88 93 CYS A CA 1
ATOM 765 C C . CYS A 1 93 ? 5.870 6.102 7.481 1.00 96.88 93 CYS A C 1
ATOM 767 O O . CYS A 1 93 ? 6.121 5.072 8.094 1.00 96.88 93 CYS A O 1
ATOM 769 N N . LEU A 1 94 ? 5.144 7.095 7.987 1.00 96.12 94 LEU A N 1
ATOM 770 C CA . LEU A 1 94 ? 4.520 7.055 9.310 1.00 96.12 94 LEU A CA 1
ATOM 771 C C . LEU A 1 94 ? 3.066 6.565 9.252 1.00 96.12 94 LEU A C 1
ATOM 773 O O . LEU A 1 94 ? 2.393 6.513 10.275 1.00 96.12 94 LEU A O 1
ATOM 777 N N . CYS A 1 95 ? 2.555 6.247 8.059 1.00 95.69 95 CYS A N 1
ATOM 778 C CA . CYS A 1 95 ? 1.196 5.752 7.900 1.00 95.69 95 CYS A CA 1
ATOM 779 C C . CYS A 1 95 ? 1.111 4.336 8.472 1.00 95.69 95 CYS A C 1
ATOM 781 O O . CYS A 1 95 ? 1.818 3.444 8.015 1.00 95.69 95 CYS A O 1
ATOM 783 N N . THR A 1 96 ? 0.219 4.136 9.437 1.00 94.19 96 THR A N 1
ATOM 784 C CA . THR A 1 96 ? -0.078 2.828 10.049 1.00 94.19 96 THR A CA 1
ATOM 785 C C . THR A 1 96 ? -1.460 2.302 9.675 1.00 94.19 96 THR A C 1
ATOM 787 O O . THR A 1 96 ? -1.762 1.136 9.899 1.00 94.19 96 THR A O 1
ATOM 790 N N . GLN A 1 97 ? -2.292 3.159 9.087 1.00 93.75 97 GLN A N 1
ATOM 791 C CA . GLN A 1 97 ? -3.650 2.865 8.659 1.00 93.75 97 GLN A CA 1
ATOM 792 C C . GLN A 1 97 ? -3.972 3.646 7.377 1.00 93.75 97 GLN A C 1
ATOM 794 O O . GLN A 1 97 ? -3.288 4.638 7.082 1.00 93.75 97 GLN A O 1
ATOM 799 N N . PRO A 1 98 ? -4.998 3.229 6.617 1.00 94.38 98 PRO A N 1
ATOM 800 C CA . PRO A 1 98 ? -5.529 4.026 5.523 1.00 94.38 98 PRO A CA 1
ATOM 801 C C . PRO A 1 98 ? -5.888 5.450 5.983 1.00 94.38 98 PRO A C 1
ATOM 803 O O . PRO A 1 98 ? -6.218 5.659 7.154 1.00 94.38 98 PRO A O 1
ATOM 806 N N . PRO A 1 99 ? -5.836 6.446 5.082 1.00 91.88 99 PRO A N 1
ATOM 807 C CA . PRO A 1 99 ? -6.355 7.775 5.387 1.00 91.88 99 PRO A CA 1
ATOM 808 C C . PRO A 1 99 ? -7.858 7.719 5.718 1.00 91.88 99 PRO A C 1
ATOM 810 O O . PRO A 1 99 ? -8.505 6.694 5.543 1.00 91.88 99 PRO A O 1
ATOM 813 N N . GLY A 1 100 ? -8.433 8.832 6.172 1.00 92.69 100 GLY A N 1
ATOM 814 C CA . GLY A 1 100 ? -9.878 8.947 6.384 1.00 92.69 100 GLY A CA 1
ATOM 815 C C . GLY A 1 100 ? -10.368 8.538 7.774 1.00 92.69 100 GLY A C 1
ATOM 816 O O . GLY A 1 100 ? -9.591 8.336 8.710 1.00 92.69 100 GLY A O 1
ATOM 817 N N . LYS A 1 101 ? -11.693 8.491 7.923 1.00 95.00 101 LYS A N 1
ATOM 818 C CA . LYS A 1 101 ? -12.366 8.245 9.203 1.00 95.00 101 LYS A CA 1
ATOM 819 C C . LYS A 1 101 ? -12.678 6.761 9.354 1.00 95.00 101 LYS A C 1
ATOM 821 O O . LYS A 1 101 ? -13.339 6.187 8.495 1.00 95.00 101 LYS A O 1
ATOM 826 N N . LEU A 1 102 ? -12.262 6.155 10.463 1.00 95.56 102 LEU A N 1
ATOM 827 C CA . LEU A 1 102 ? -12.702 4.811 10.838 1.00 95.56 102 LEU A CA 1
ATOM 828 C C . LEU A 1 102 ? -14.214 4.837 11.110 1.00 95.56 102 LEU A C 1
ATOM 830 O O . LEU A 1 102 ? -14.666 5.529 12.024 1.00 95.56 102 LEU A O 1
ATOM 834 N N . VAL A 1 103 ? -14.989 4.108 10.308 1.00 97.38 103 VAL A N 1
ATOM 835 C CA . VAL A 1 103 ? -16.459 4.037 10.424 1.00 97.38 103 VAL A CA 1
ATOM 836 C C . VAL A 1 103 ? -16.948 2.691 10.949 1.00 97.38 103 VAL A C 1
ATOM 838 O O . VAL A 1 103 ? -18.069 2.596 11.440 1.00 97.38 103 VAL A O 1
ATOM 841 N N . PHE A 1 104 ? -16.109 1.658 10.878 1.00 97.62 104 PHE A N 1
ATOM 842 C CA . PHE A 1 104 ? -16.413 0.329 11.395 1.00 97.62 104 PHE A CA 1
ATOM 843 C C . PHE A 1 104 ? -15.124 -0.402 11.772 1.00 97.62 104 PHE A C 1
ATOM 845 O O . PHE A 1 104 ? -14.138 -0.324 11.039 1.00 97.62 104 PHE A O 1
ATOM 852 N N . SER A 1 105 ? -15.152 -1.125 12.891 1.00 97.12 105 SER A N 1
ATOM 853 C CA . SER A 1 105 ? -14.075 -2.012 13.330 1.00 97.12 105 SER A CA 1
ATOM 854 C C . SER A 1 105 ? -14.666 -3.236 14.029 1.00 97.12 105 SER A C 1
ATOM 856 O O . SER A 1 105 ? -15.469 -3.078 14.951 1.00 97.12 105 SER A O 1
ATOM 858 N N . SER A 1 106 ? -14.284 -4.433 13.586 1.00 97.44 106 SER A N 1
ATOM 859 C CA . SER A 1 106 ? -14.610 -5.713 14.225 1.00 97.44 106 SER A CA 1
ATOM 860 C C . SER A 1 106 ? -13.483 -6.701 13.965 1.00 97.44 106 SER A C 1
ATOM 862 O O . SER A 1 106 ? -13.139 -6.934 12.807 1.00 97.44 106 SER A O 1
ATOM 864 N N . ASP A 1 107 ? -12.950 -7.303 15.027 1.00 96.31 107 ASP A N 1
ATOM 865 C CA . ASP A 1 107 ? -11.844 -8.264 14.964 1.00 96.31 107 ASP A CA 1
ATOM 866 C C . ASP A 1 107 ? -10.668 -7.724 14.122 1.00 96.31 107 ASP A C 1
ATOM 868 O O . ASP A 1 107 ? -10.084 -6.696 14.465 1.00 96.31 107 ASP A O 1
ATOM 872 N N . ASP A 1 108 ? -10.368 -8.375 12.994 1.00 95.12 108 ASP A N 1
ATOM 873 C CA . ASP A 1 108 ? -9.286 -8.023 12.067 1.00 95.12 108 ASP A CA 1
ATOM 874 C C . ASP A 1 108 ? -9.756 -7.160 10.874 1.00 95.12 108 ASP A C 1
ATOM 876 O O . ASP A 1 108 ? -9.012 -6.952 9.910 1.00 95.12 108 ASP A O 1
ATOM 880 N N . LEU A 1 109 ? -11.003 -6.674 10.897 1.00 95.56 109 LEU A N 1
ATOM 881 C CA . LEU A 1 109 ? -11.602 -5.877 9.828 1.00 95.56 109 LEU A CA 1
ATOM 882 C C . LEU A 1 109 ? -11.847 -4.436 10.282 1.00 95.56 109 LEU A C 1
ATOM 884 O O . LEU A 1 109 ? -12.635 -4.176 11.187 1.00 95.56 109 LEU A O 1
ATOM 888 N N . ALA A 1 110 ? -11.245 -3.488 9.565 1.00 95.88 110 ALA A N 1
ATOM 889 C CA . ALA A 1 110 ? -11.462 -2.057 9.745 1.00 95.88 110 ALA A CA 1
ATOM 890 C C . ALA A 1 110 ? -11.862 -1.397 8.418 1.00 95.88 110 ALA A C 1
ATOM 892 O O . ALA A 1 110 ? -11.257 -1.659 7.376 1.00 95.88 110 ALA A O 1
ATOM 893 N N . ILE A 1 111 ? -12.875 -0.527 8.457 1.00 96.56 111 ILE A N 1
ATOM 894 C CA . ILE A 1 111 ? -13.363 0.222 7.291 1.00 96.56 111 ILE A CA 1
ATOM 895 C C . ILE A 1 111 ? -13.121 1.710 7.518 1.00 96.56 111 ILE A C 1
ATOM 897 O O . ILE A 1 111 ? -13.610 2.295 8.487 1.00 96.56 111 ILE A O 1
ATOM 901 N N . PHE A 1 112 ? -12.402 2.321 6.579 1.00 95.94 112 PHE A N 1
ATOM 902 C CA . PHE A 1 112 ? -12.083 3.742 6.576 1.00 95.94 112 PHE A CA 1
ATOM 903 C C . PHE A 1 112 ? -12.846 4.438 5.449 1.00 95.94 112 PHE A C 1
ATOM 905 O O . PHE A 1 112 ? -12.742 4.047 4.286 1.00 95.94 112 PHE A O 1
ATOM 912 N N . GLN A 1 113 ? -13.612 5.469 5.790 1.00 95.88 113 GLN A N 1
ATOM 913 C CA . GLN A 1 113 ? -14.276 6.339 4.828 1.00 95.88 113 GLN A CA 1
ATOM 914 C C . GLN A 1 113 ? -13.305 7.433 4.372 1.00 95.88 113 GLN A C 1
ATOM 916 O O . GLN A 1 113 ? -12.771 8.178 5.200 1.00 95.88 113 GLN A O 1
ATOM 921 N N . ILE A 1 114 ? -13.092 7.533 3.056 1.00 94.38 114 ILE A N 1
ATOM 922 C CA . ILE A 1 114 ? -12.231 8.542 2.427 1.00 94.38 114 ILE A CA 1
ATOM 923 C C . ILE A 1 114 ? -13.105 9.603 1.754 1.00 94.38 114 ILE A C 1
ATOM 925 O O . ILE A 1 114 ? -13.826 9.279 0.815 1.00 94.38 114 ILE A O 1
ATOM 929 N N . GLY A 1 115 ? -12.983 10.858 2.191 1.00 83.62 115 GLY A N 1
ATOM 930 C CA . GLY A 1 115 ? -13.715 11.995 1.622 1.00 83.62 115 GLY A CA 1
ATOM 931 C C . GLY A 1 115 ? -15.147 12.165 2.150 1.00 83.62 115 GLY A C 1
ATOM 932 O O . GLY A 1 115 ? -15.743 11.229 2.690 1.00 83.62 115 GLY A O 1
ATOM 933 N N . GLU A 1 116 ? -15.662 13.384 1.982 1.00 58.97 116 GLU A N 1
ATOM 934 C CA . GLU A 1 116 ? -17.083 13.765 1.991 1.00 58.97 116 GLU A CA 1
ATOM 935 C C . GLU A 1 116 ? -17.383 14.521 0.693 1.00 58.97 116 GLU A C 1
ATOM 937 O O . GLU A 1 116 ? -16.480 15.268 0.238 1.00 58.97 116 GLU A O 1
#

pLDDT: mean 76.42, std 21.21, range [30.23, 97.62]

Foldseek 3Di:
DDDDDDDDPPPPPDDVVVVVVVVVVVVVVVVVPPPDPDDDDDPLFAWEAEDPDIDGDPDDPDPPPQNYKYAYNAARDIDGVDPPVVVVCVVVPPGPHHDADFPDDDDPDTDHDDDD